Protein AF-A0A1W9YYW7-F1 (afdb_monomer_lite)

pLDDT: mean 81.09, std 9.84, range [51.81, 93.25]

Structure (mmCIF, N/CA/C/O backbone):
data_AF-A0A1W9YYW7-F1
#
_entry.id   AF-A0A1W9YYW7-F1
#
loop_
_atom_site.group_PDB
_atom_site.id
_atom_site.type_symbol
_atom_site.label_atom_id
_atom_site.label_alt_id
_atom_site.label_comp_id
_atom_site.label_asym_id
_atom_site.label_entity_id
_atom_site.label_seq_id
_atom_site.pdbx_PDB_ins_code
_atom_site.Cartn_x
_atom_site.Cartn_y
_atom_site.Cartn_z
_atom_site.occupancy
_atom_site.B_iso_or_equiv
_atom_site.auth_seq_id
_atom_site.auth_comp_id
_atom_site.auth_asym_id
_atom_site.auth_atom_id
_atom_site.pdbx_PDB_model_num
ATOM 1 N N . ALA A 1 1 ? -11.065 3.805 2.032 1.00 51.81 1 ALA A N 1
ATOM 2 C CA . ALA A 1 1 ? -9.930 3.051 2.601 1.00 51.81 1 ALA A CA 1
ATOM 3 C C . ALA A 1 1 ? -10.190 1.562 2.387 1.00 51.81 1 ALA A C 1
ATOM 5 O O . ALA A 1 1 ? -10.863 0.956 3.202 1.00 51.81 1 ALA A O 1
ATOM 6 N N . HIS A 1 2 ? -9.772 1.000 1.245 1.00 62.16 2 HIS A N 1
ATOM 7 C CA . HIS A 1 2 ? -10.131 -0.379 0.847 1.00 62.16 2 HIS A CA 1
ATOM 8 C C . HIS A 1 2 ? -8.979 -1.153 0.191 1.00 62.16 2 HIS A C 1
ATOM 10 O O . HIS A 1 2 ? -9.186 -2.250 -0.305 1.00 62.16 2 HIS A O 1
ATOM 16 N N . ALA A 1 3 ? -7.757 -0.616 0.201 1.00 73.50 3 ALA A N 1
ATOM 17 C CA . ALA A 1 3 ? -6.598 -1.248 -0.433 1.00 73.50 3 ALA A CA 1
ATOM 18 C C . ALA A 1 3 ? -6.053 -2.472 0.339 1.00 73.50 3 ALA A C 1
ATOM 20 O O . ALA A 1 3 ? -4.991 -2.976 0.008 1.00 73.50 3 ALA A O 1
ATOM 21 N N . GLY A 1 4 ? -6.733 -2.926 1.401 1.00 80.00 4 GLY A N 1
ATOM 22 C CA . GLY A 1 4 ? -6.301 -4.076 2.207 1.00 80.00 4 GLY A CA 1
ATOM 23 C C . GLY A 1 4 ? -5.002 -3.866 2.996 1.00 80.00 4 GLY A C 1
ATOM 24 O O . GLY A 1 4 ? -4.449 -4.835 3.499 1.00 80.00 4 GLY A O 1
ATOM 25 N N . LEU A 1 5 ? -4.518 -2.624 3.105 1.00 85.88 5 LEU A N 1
ATOM 26 C CA . LEU A 1 5 ? -3.255 -2.281 3.778 1.00 85.88 5 LEU A CA 1
ATOM 27 C C . LEU A 1 5 ? -3.396 -2.120 5.298 1.00 85.88 5 LEU A C 1
ATOM 29 O O . LEU A 1 5 ? -2.404 -1.980 6.009 1.00 85.88 5 LEU A O 1
ATOM 33 N N . VAL A 1 6 ? -4.630 -2.087 5.799 1.00 88.25 6 VAL A N 1
ATOM 34 C CA . VAL A 1 6 ? -4.944 -1.942 7.221 1.00 88.25 6 VAL A CA 1
ATOM 35 C C . VAL A 1 6 ? -6.077 -2.900 7.553 1.00 88.25 6 VAL A C 1
ATOM 37 O O . VAL A 1 6 ? -7.110 -2.891 6.880 1.00 88.25 6 VAL A O 1
ATOM 40 N N . THR A 1 7 ? -5.885 -3.713 8.586 1.00 88.75 7 THR A N 1
ATOM 41 C CA . THR A 1 7 ? -6.920 -4.577 9.153 1.00 88.75 7 THR A CA 1
ATOM 42 C C . THR A 1 7 ? -7.548 -3.909 10.364 1.00 88.75 7 THR A C 1
ATOM 44 O O . THR A 1 7 ? -6.922 -3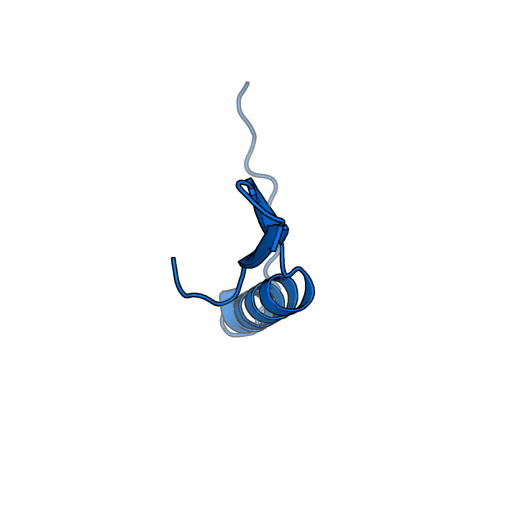.109 11.065 1.00 88.75 7 THR A O 1
ATOM 47 N N . ILE A 1 8 ? -8.829 -4.196 10.567 1.00 89.50 8 ILE A N 1
ATOM 48 C CA . ILE A 1 8 ? -9.638 -3.585 11.614 1.00 89.50 8 ILE A CA 1
ATOM 49 C C . ILE A 1 8 ? -10.220 -4.713 12.448 1.00 89.50 8 ILE A C 1
ATOM 51 O O . ILE A 1 8 ? -10.962 -5.545 11.929 1.00 89.50 8 ILE A O 1
ATOM 55 N N . GLU A 1 9 ? -9.913 -4.713 13.740 1.00 90.44 9 GLU A N 1
ATOM 56 C CA . GLU A 1 9 ? -10.508 -5.635 14.700 1.00 90.44 9 GLU A CA 1
ATOM 57 C C . GLU A 1 9 ? -11.344 -4.861 15.714 1.00 90.44 9 GLU A C 1
ATOM 59 O O . GLU A 1 9 ? -10.853 -3.959 16.400 1.00 90.44 9 GLU A O 1
ATOM 64 N N . GLN A 1 10 ? -12.626 -5.211 15.815 1.00 90.94 10 GLN A N 1
ATOM 65 C CA . GLN A 1 10 ? -13.507 -4.612 16.808 1.00 90.94 10 GLN A CA 1
ATOM 66 C C . GLN A 1 10 ? -13.277 -5.276 18.168 1.00 90.94 10 GLN A C 1
ATOM 68 O O . GLN A 1 10 ? -13.443 -6.482 18.326 1.00 90.94 10 GLN A O 1
ATOM 73 N N . GLN A 1 11 ? -12.904 -4.466 19.156 1.00 89.25 11 GLN A N 1
ATOM 74 C CA . GLN A 1 11 ? -12.696 -4.879 20.540 1.00 89.25 11 GLN A CA 1
ATOM 75 C C . GLN A 1 11 ? -13.635 -4.061 21.429 1.00 89.25 11 GLN A C 1
ATOM 77 O O . GLN A 1 11 ? -13.313 -2.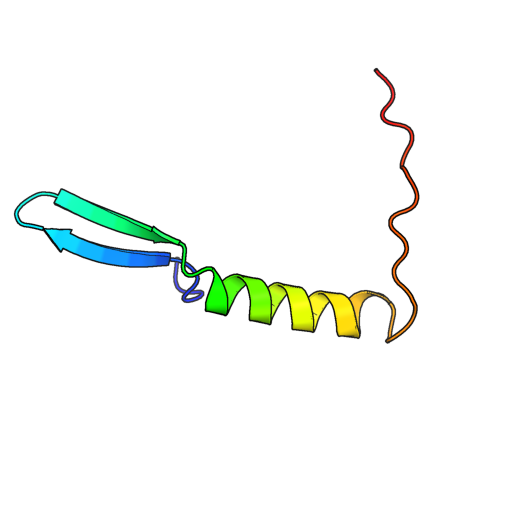967 21.903 1.00 89.25 11 GLN A O 1
ATOM 82 N N . GLY A 1 12 ? -14.854 -4.580 21.601 1.00 91.31 12 GLY A N 1
ATOM 83 C CA . GLY A 1 12 ? -15.925 -3.911 22.335 1.00 91.31 12 GLY A CA 1
ATOM 84 C C . GLY A 1 12 ? -16.335 -2.595 21.672 1.00 91.31 12 GLY A C 1
ATOM 85 O O . GLY A 1 12 ? -16.922 -2.596 20.595 1.00 91.31 12 GLY A O 1
ATOM 86 N N . ARG A 1 13 ? -16.035 -1.465 22.326 1.00 93.25 13 ARG A N 1
ATOM 87 C CA . ARG A 1 13 ? -16.343 -0.110 21.820 1.00 93.25 13 ARG A CA 1
ATOM 88 C C . ARG A 1 13 ? -15.200 0.514 21.015 1.00 93.25 13 ARG A C 1
ATOM 90 O O . ARG A 1 13 ? -15.375 1.598 20.470 1.00 93.25 13 ARG A O 1
ATOM 97 N N . ASN A 1 14 ? -14.049 -0.154 20.954 1.00 88.94 14 ASN A N 1
ATOM 98 C CA . ASN A 1 14 ? -12.855 0.338 20.281 1.00 88.94 14 ASN A CA 1
ATOM 99 C C . ASN A 1 14 ? -12.622 -0.419 18.970 1.00 88.94 14 ASN A C 1
ATOM 101 O O . ASN A 1 14 ? -12.981 -1.590 18.832 1.00 88.94 14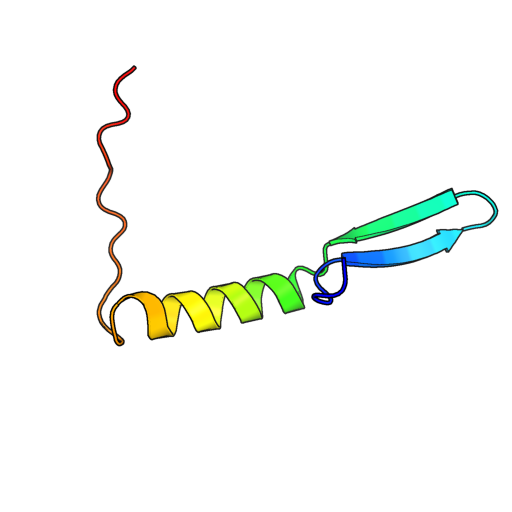 ASN A O 1
ATOM 105 N N . LEU A 1 15 ? -11.974 0.255 18.023 1.00 90.31 15 LEU A N 1
ATOM 106 C CA . LEU A 1 15 ? -11.492 -0.330 16.776 1.00 90.31 15 LEU A CA 1
ATOM 107 C C . LEU A 1 15 ? -9.966 -0.349 16.821 1.00 90.31 15 LEU A C 1
ATOM 109 O O . LEU A 1 15 ? -9.337 0.705 16.915 1.00 90.31 15 LEU A O 1
ATOM 113 N N . ILE A 1 16 ? -9.375 -1.540 16.776 1.00 89.69 16 ILE A N 1
ATOM 114 C CA . ILE A 1 16 ? -7.927 -1.697 16.667 1.00 89.69 16 ILE A CA 1
ATOM 115 C C . ILE A 1 16 ? -7.577 -1.718 15.185 1.00 89.69 16 ILE A C 1
ATOM 117 O O . ILE A 1 16 ? -7.974 -2.628 14.460 1.00 89.69 16 ILE A O 1
ATOM 121 N N . TYR A 1 17 ? -6.819 -0.714 14.755 1.00 89.12 17 TYR A N 1
ATOM 122 C CA . TYR A 1 17 ? -6.259 -0.644 13.412 1.00 89.12 17 TYR A CA 1
ATOM 123 C C . TYR A 1 17 ? -4.846 -1.220 13.434 1.00 89.12 17 TYR A C 1
ATOM 125 O O . TYR A 1 17 ? -3.997 -0.762 14.200 1.00 89.12 17 TYR A O 1
ATOM 133 N N . ARG A 1 18 ? -4.591 -2.223 12.594 1.00 87.69 18 ARG A N 1
ATOM 134 C CA . ARG A 1 18 ? -3.268 -2.828 12.414 1.00 87.69 18 ARG A CA 1
ATOM 135 C C . ARG A 1 18 ? -2.822 -2.623 10.975 1.00 87.69 18 ARG A C 1
ATOM 137 O O . ARG A 1 18 ? -3.607 -2.823 10.054 1.00 87.69 18 ARG A O 1
ATOM 144 N N . ALA A 1 19 ? -1.571 -2.225 10.777 1.00 89.56 19 ALA A N 1
ATOM 145 C CA . ALA A 1 19 ? -0.988 -2.177 9.443 1.00 89.56 19 ALA A CA 1
ATOM 146 C C . ALA A 1 19 ? -0.715 -3.604 8.947 1.00 89.56 19 ALA A C 1
ATOM 148 O O . ALA A 1 19 ? -0.090 -4.398 9.651 1.00 89.56 19 ALA A O 1
ATOM 149 N N . GLU A 1 20 ? -1.163 -3.913 7.733 1.00 88.19 20 GLU A N 1
ATOM 150 C CA . GLU A 1 20 ? -0.865 -5.172 7.053 1.00 88.19 20 GLU A CA 1
ATOM 151 C C . GLU A 1 20 ? 0.432 -5.023 6.254 1.00 88.19 20 GLU A C 1
ATOM 153 O O . GLU A 1 20 ? 0.446 -4.728 5.055 1.00 88.19 20 GLU A O 1
ATOM 158 N N . TYR A 1 21 ? 1.555 -5.183 6.958 1.00 86.12 21 TYR A N 1
ATOM 159 C CA . TYR A 1 21 ? 2.884 -5.020 6.372 1.00 86.12 21 TYR A CA 1
ATOM 160 C C . TYR A 1 21 ? 3.163 -6.017 5.249 1.00 86.12 21 TYR A C 1
ATOM 162 O O . TYR A 1 21 ? 3.874 -5.673 4.310 1.00 86.12 21 TYR A O 1
ATOM 170 N N . GLY A 1 22 ? 2.600 -7.229 5.311 1.00 87.44 22 GLY A N 1
ATOM 171 C CA . GLY A 1 22 ? 2.762 -8.223 4.250 1.00 87.44 22 GLY A CA 1
ATOM 172 C C . GLY A 1 22 ? 2.192 -7.718 2.926 1.00 87.44 22 GLY A C 1
ATOM 173 O O . GLY A 1 22 ? 2.885 -7.705 1.908 1.00 87.44 22 GLY A O 1
ATOM 174 N N . HIS A 1 23 ? 0.960 -7.209 2.960 1.00 87.00 23 HIS A N 1
ATOM 175 C CA . HIS A 1 23 ? 0.304 -6.647 1.783 1.00 87.00 23 HIS A CA 1
ATOM 176 C C . HIS A 1 23 ? 1.005 -5.370 1.293 1.00 87.00 23 HIS A C 1
ATOM 178 O O . HIS A 1 23 ? 1.253 -5.217 0.097 1.00 87.00 23 HIS A O 1
ATOM 184 N N . MET A 1 24 ? 1.388 -4.476 2.212 1.00 88.94 24 MET A N 1
ATOM 185 C CA . MET A 1 24 ? 2.137 -3.266 1.860 1.00 88.94 24 MET A CA 1
ATOM 186 C C . MET A 1 24 ? 3.481 -3.580 1.200 1.00 88.94 24 MET A C 1
ATOM 188 O O . MET A 1 24 ? 3.804 -2.984 0.176 1.00 88.94 24 MET A O 1
ATOM 192 N N . ASN A 1 25 ? 4.255 -4.516 1.747 1.00 88.81 25 ASN A N 1
ATOM 193 C CA . ASN A 1 25 ? 5.556 -4.876 1.190 1.00 88.81 25 ASN A CA 1
ATOM 194 C C . ASN A 1 25 ? 5.423 -5.546 -0.177 1.00 88.81 25 ASN A C 1
ATOM 196 O O . ASN A 1 25 ? 6.241 -5.278 -1.049 1.00 88.81 25 ASN A O 1
ATOM 200 N N . GLY A 1 26 ? 4.384 -6.359 -0.396 1.00 88.12 26 GLY A N 1
ATOM 201 C CA . GLY A 1 26 ? 4.094 -6.914 -1.720 1.00 88.12 26 GLY A CA 1
ATOM 202 C C . GLY A 1 26 ? 3.808 -5.822 -2.755 1.00 88.12 26 GLY A C 1
ATOM 203 O O . GLY A 1 26 ? 4.364 -5.847 -3.852 1.00 88.12 26 GLY A O 1
ATOM 204 N N . LEU A 1 27 ? 3.006 -4.818 -2.383 1.00 88.62 27 LEU A N 1
ATOM 205 C CA . LEU A 1 27 ? 2.734 -3.662 -3.240 1.00 88.62 27 LEU A CA 1
ATOM 206 C C . LEU A 1 27 ? 4.016 -2.876 -3.550 1.00 88.62 27 LEU A C 1
ATOM 208 O O . LEU A 1 27 ? 4.263 -2.530 -4.702 1.00 88.62 27 LEU A O 1
ATOM 212 N N . ILE A 1 28 ? 4.834 -2.603 -2.531 1.00 87.12 28 ILE A N 1
ATOM 213 C CA . ILE A 1 28 ? 6.111 -1.899 -2.692 1.00 87.12 28 ILE A CA 1
ATOM 214 C C . ILE A 1 28 ? 7.048 -2.704 -3.596 1.00 87.12 28 ILE A C 1
ATOM 216 O O . ILE A 1 28 ? 7.626 -2.121 -4.505 1.00 87.12 28 ILE A O 1
ATOM 220 N N . GLY A 1 29 ? 7.141 -4.023 -3.406 1.00 86.25 29 GLY A N 1
ATOM 221 C CA . GLY A 1 29 ? 7.926 -4.925 -4.249 1.00 86.25 29 GLY A CA 1
ATOM 222 C C . GLY A 1 29 ? 7.542 -4.807 -5.722 1.00 86.25 29 GLY A C 1
ATOM 223 O O . GLY A 1 29 ? 8.383 -4.447 -6.544 1.00 86.25 29 GLY A O 1
ATOM 224 N N . TYR A 1 30 ? 6.253 -4.975 -6.032 1.00 86.19 30 TYR A N 1
ATOM 225 C CA . TYR A 1 30 ? 5.734 -4.824 -7.394 1.00 86.19 30 TYR A CA 1
ATOM 226 C C . TYR A 1 30 ? 6.073 -3.453 -7.994 1.00 86.19 30 TYR A C 1
ATOM 228 O O . TYR A 1 30 ? 6.537 -3.348 -9.129 1.00 86.19 30 TYR A O 1
ATOM 236 N N . LEU A 1 31 ? 5.880 -2.381 -7.222 1.00 85.56 31 LEU A N 1
ATOM 237 C CA . LEU A 1 31 ? 6.224 -1.040 -7.681 1.00 85.56 31 LEU A CA 1
ATOM 238 C C . LEU A 1 31 ? 7.724 -0.922 -7.953 1.00 85.56 31 LEU A C 1
ATOM 240 O O . LEU A 1 31 ? 8.089 -0.406 -9.000 1.00 85.56 31 LEU A O 1
ATOM 244 N N . THR A 1 32 ? 8.592 -1.425 -7.074 1.00 81.94 32 THR A N 1
ATOM 245 C CA . THR A 1 32 ? 10.049 -1.347 -7.257 1.00 81.94 32 THR A CA 1
ATOM 246 C C . THR A 1 32 ? 10.557 -2.157 -8.446 1.00 81.94 32 THR A C 1
ATOM 248 O O . THR A 1 32 ? 11.456 -1.686 -9.136 1.00 81.94 32 THR A O 1
ATOM 251 N N . GLU A 1 33 ? 9.960 -3.314 -8.742 1.00 82.69 33 GLU A N 1
ATOM 252 C CA . GLU A 1 33 ? 10.327 -4.132 -9.907 1.00 82.69 33 GLU A CA 1
ATOM 253 C C . GLU A 1 33 ? 9.984 -3.436 -11.232 1.00 82.69 33 GLU A C 1
ATOM 255 O O . GLU A 1 33 ? 10.708 -3.561 -12.220 1.00 82.69 33 GLU A O 1
ATOM 260 N N . HIS A 1 34 ? 8.901 -2.657 -11.259 1.00 80.19 34 HIS A N 1
ATOM 261 C CA . HIS A 1 34 ? 8.403 -2.024 -12.482 1.00 80.19 34 HIS A CA 1
ATOM 262 C C . HIS A 1 34 ? 8.675 -0.513 -12.581 1.00 80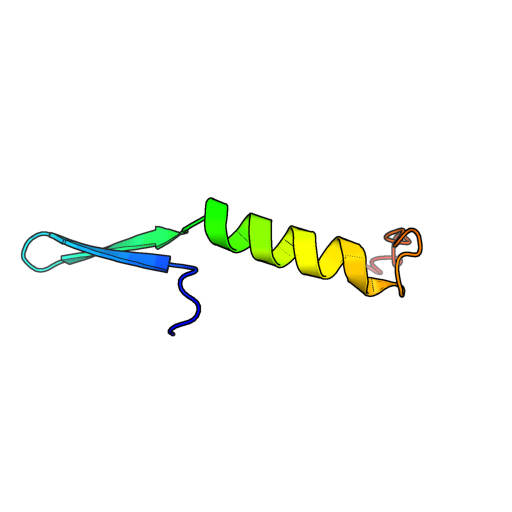.19 34 HIS A C 1
ATOM 264 O O 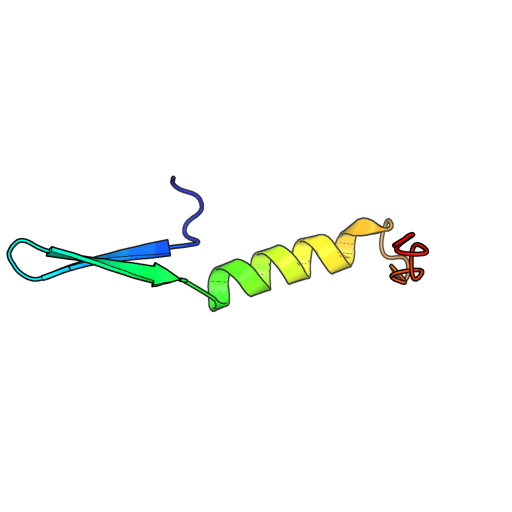. HIS A 1 34 ? 8.456 0.067 -13.645 1.00 80.19 34 HIS A O 1
ATOM 270 N N . CYS A 1 35 ? 9.187 0.131 -11.528 1.00 80.62 35 CYS A N 1
ATOM 271 C CA . CYS A 1 35 ? 9.320 1.592 -11.431 1.00 80.62 35 CYS A CA 1
ATOM 272 C C . CYS A 1 35 ? 10.189 2.209 -12.546 1.00 80.62 35 CYS A C 1
ATOM 274 O O . CYS A 1 35 ? 9.832 3.248 -13.095 1.00 80.62 35 CYS A O 1
ATOM 276 N N . CYS A 1 36 ? 11.277 1.544 -12.948 1.00 81.50 36 CYS A N 1
ATOM 277 C CA . CYS A 1 36 ? 12.209 2.029 -13.975 1.00 81.50 36 CYS A CA 1
ATOM 278 C C . CYS A 1 36 ? 12.190 1.152 -15.241 1.00 81.50 36 CYS A C 1
ATOM 280 O O . CYS A 1 36 ? 13.231 0.933 -15.859 1.00 81.50 36 CYS A O 1
ATOM 282 N N . GLN A 1 37 ? 11.028 0.585 -15.600 1.00 80.12 37 GLN A N 1
ATOM 283 C CA . GLN A 1 37 ? 10.898 -0.382 -16.704 1.00 80.12 37 GLN A CA 1
ATOM 284 C C . GLN A 1 37 ? 11.787 -1.634 -16.501 1.00 80.12 37 GLN A C 1
ATOM 286 O O . GLN A 1 37 ? 12.315 -2.196 -17.458 1.00 80.12 37 GLN A O 1
ATOM 291 N N . GLY A 1 38 ? 11.985 -2.045 -15.240 1.00 74.38 38 GLY A N 1
ATOM 292 C CA . GLY A 1 38 ? 12.912 -3.117 -14.851 1.00 74.38 38 GLY A CA 1
ATOM 293 C C . GLY A 1 38 ? 14.380 -2.687 -14.714 1.00 74.38 38 GLY A C 1
ATOM 294 O O . GLY A 1 38 ? 15.239 -3.522 -14.445 1.00 74.38 38 GLY A O 1
ATOM 295 N N . GLY A 1 39 ? 14.690 -1.400 -14.901 1.00 76.81 39 GLY A N 1
ATOM 296 C CA . GLY A 1 39 ? 16.004 -0.834 -14.604 1.00 76.81 39 GLY A CA 1
ATOM 297 C C . GLY A 1 39 ? 16.277 -0.725 -13.101 1.00 76.81 39 GLY A C 1
ATOM 298 O O . GLY A 1 39 ? 15.359 -0.734 -12.281 1.00 76.81 39 GLY A O 1
ATOM 299 N N . VAL A 1 40 ? 17.552 -0.578 -12.732 1.00 74.50 40 VAL A N 1
ATOM 300 C CA . VA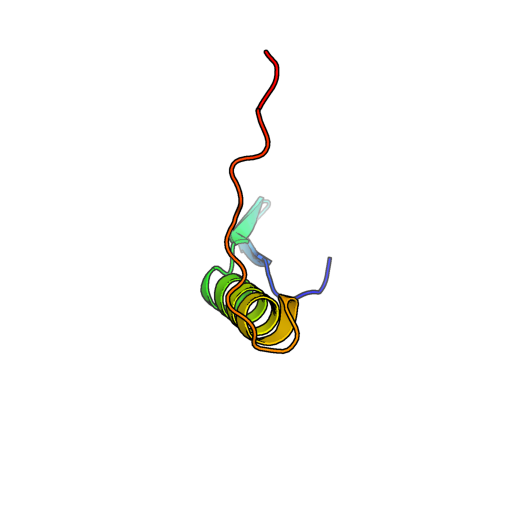L A 1 40 ? 17.941 -0.294 -11.345 1.00 74.50 40 VAL A CA 1
ATOM 301 C C . VAL A 1 40 ? 17.428 1.097 -10.980 1.00 74.50 40 VAL A C 1
ATOM 303 O O . VAL A 1 40 ? 17.965 2.099 -11.448 1.00 74.50 40 VAL A O 1
ATOM 306 N N . CYS A 1 41 ? 16.390 1.172 -10.149 1.00 70.31 41 CYS A N 1
ATOM 307 C CA . CYS A 1 41 ? 15.994 2.437 -9.544 1.00 70.31 41 CYS A CA 1
ATOM 308 C C . CYS A 1 41 ? 16.962 2.762 -8.400 1.00 70.31 41 CYS A C 1
ATOM 310 O O . CYS A 1 41 ? 16.754 2.346 -7.259 1.00 70.31 41 CYS A O 1
ATOM 312 N N . GLU A 1 42 ? 18.039 3.488 -8.702 1.00 75.75 42 GLU A N 1
ATOM 313 C CA . GLU A 1 42 ? 18.860 4.088 -7.656 1.00 75.75 42 GLU A CA 1
ATOM 314 C C . GLU A 1 42 ? 18.141 5.315 -7.087 1.00 75.75 42 GLU A C 1
ATOM 316 O O . GLU A 1 42 ? 17.661 6.184 -7.818 1.00 75.75 42 GLU A O 1
ATOM 321 N N . VAL A 1 43 ? 18.062 5.401 -5.762 1.00 72.25 43 VAL A N 1
ATOM 322 C CA . VAL A 1 43 ? 17.658 6.644 -5.111 1.00 72.25 43 VAL A CA 1
ATOM 323 C C . VAL A 1 43 ? 18.881 7.545 -5.123 1.00 72.25 43 VAL A C 1
ATOM 325 O O . VAL A 1 43 ? 19.732 7.462 -4.238 1.00 72.25 43 VAL A O 1
ATOM 328 N N . SER A 1 44 ? 18.997 8.395 -6.145 1.00 70.94 44 SER A N 1
ATOM 329 C CA . SER A 1 44 ? 19.980 9.472 -6.108 1.00 70.94 44 SER A CA 1
ATOM 330 C C . SER A 1 44 ? 19.670 10.324 -4.877 1.00 70.94 44 SER A C 1
ATOM 332 O O . SER A 1 44 ? 18.515 10.731 -4.714 1.00 70.94 44 SER A O 1
ATOM 334 N N . PRO A 1 45 ? 20.643 10.605 -3.993 1.00 68.81 45 PRO A N 1
ATOM 335 C CA . PRO A 1 45 ? 20.405 11.511 -2.887 1.00 68.81 45 PRO A CA 1
ATOM 336 C C . PRO A 1 45 ? 20.076 12.879 -3.484 1.00 68.81 45 PRO A C 1
ATOM 338 O O . PRO A 1 45 ? 20.963 13.623 -3.905 1.00 68.81 45 PRO A O 1
ATOM 341 N N . SER A 1 46 ? 18.785 13.216 -3.560 1.00 66.88 46 SER A N 1
ATOM 342 C CA . SER A 1 46 ? 18.375 14.589 -3.799 1.00 66.88 46 SER A CA 1
ATOM 343 C C . SER A 1 46 ? 18.998 15.384 -2.669 1.00 66.88 46 SER A C 1
ATOM 345 O O . SER A 1 46 ? 18.777 15.039 -1.506 1.00 66.88 46 SER A O 1
ATOM 347 N N . LYS A 1 47 ? 19.810 16.396 -2.987 1.00 66.50 47 LYS A N 1
ATOM 348 C CA . LYS A 1 47 ? 20.313 17.325 -1.976 1.00 66.50 47 LYS A CA 1
ATOM 349 C C . LYS A 1 47 ? 19.106 17.839 -1.198 1.00 66.50 47 LYS A C 1
ATOM 351 O O . LYS A 1 47 ? 18.378 18.691 -1.700 1.00 66.50 47 LYS A O 1
ATOM 356 N N . THR A 1 48 ? 18.896 17.312 0.004 1.00 68.75 48 THR A N 1
ATOM 357 C CA . THR A 1 48 ? 18.062 17.953 1.008 1.00 68.75 48 THR A CA 1
ATOM 358 C C . THR A 1 48 ? 18.763 19.270 1.290 1.00 68.75 48 THR A C 1
ATOM 360 O O . THR A 1 48 ? 19.771 19.310 1.994 1.00 68.75 48 THR A O 1
ATOM 363 N N . CYS A 1 49 ? 18.327 20.325 0.606 1.00 65.81 49 CYS A N 1
ATOM 364 C CA . CYS A 1 49 ? 18.675 21.669 1.012 1.00 65.81 49 CYS A CA 1
ATOM 365 C C . CYS A 1 49 ? 17.972 21.911 2.348 1.00 65.81 49 CYS A C 1
ATOM 367 O O . CYS A 1 49 ? 16.819 21.499 2.505 1.00 65.81 49 CYS A O 1
ATOM 369 N N . CYS A 1 50 ? 18.735 22.480 3.278 1.00 56.97 50 CYS A N 1
ATOM 370 C CA . CYS A 1 50 ? 18.407 22.675 4.684 1.00 56.97 50 CYS A CA 1
ATOM 371 C C . CYS A 1 50 ? 17.051 23.343 4.922 1.00 56.97 50 CYS A C 1
ATOM 373 O O . CYS A 1 50 ? 16.700 24.259 4.143 1.00 56.97 50 CYS A O 1
#

Radius of gyration: 17.03 Å; chains: 1; bounding box: 37×31×39 Å

Secondary structure (DSSP, 8-state):
--SSSEEEEEETTEEEEEE-HHHHHHHHHHHHHHTTTTS-----------

Organism: NCBI:txid1265311

Foldseek 3Di:
DPQPQWDWDDDPPDIDIDGPVVSVVVVVVVCCCPVVPNDHPDPDPDPPDD

Sequence (50 aa):
AHAGLVTIEQQGRNLIYRAEYGHMNGLIGYLTEHCCQGGVCEVSPSKTCC

InterPro domains:
  IPR036390 Winged helix DNA-binding domain superfamily [SSF46785] (2-37)